Protein AF-A0ABD5DFI3-F1 (afdb_monomer_lite)

Organism: Acinetobacter baumannii (NCBI:txid470)

Structure (mmCIF, N/CA/C/O backbone):
data_AF-A0ABD5DFI3-F1
#
_entry.id   AF-A0ABD5DFI3-F1
#
loop_
_atom_site.group_PDB
_atom_site.id
_atom_site.type_symbol
_atom_site.label_atom_id
_atom_site.label_alt_id
_atom_site.label_comp_id
_atom_site.label_asym_id
_atom_site.label_entity_id
_atom_site.label_seq_id
_atom_site.pdbx_PDB_ins_code
_atom_site.Cartn_x
_atom_site.Cartn_y
_atom_site.Cartn_z
_atom_site.occupancy
_atom_site.B_iso_or_equiv
_atom_site.auth_seq_id
_atom_site.auth_comp_id
_atom_site.auth_asym_id
_atom_site.auth_atom_id
_atom_site.pdbx_PDB_model_num
ATOM 1 N N . LEU A 1 1 ? 15.571 -18.620 -11.914 1.00 42.34 1 LEU A N 1
ATOM 2 C CA . LEU A 1 1 ? 15.713 -17.530 -10.920 1.00 42.34 1 LEU A CA 1
ATOM 3 C C . LEU A 1 1 ? 14.936 -17.949 -9.681 1.00 42.34 1 LEU A C 1
ATOM 5 O O . LEU A 1 1 ? 13.772 -17.595 -9.549 1.00 42.34 1 LEU A O 1
ATOM 9 N N . GLU A 1 2 ? 15.543 -18.783 -8.839 1.00 41.25 2 GLU A N 1
ATOM 10 C CA . GLU A 1 2 ? 14.928 -19.252 -7.592 1.00 41.25 2 GLU A CA 1
ATOM 11 C C . GLU A 1 2 ? 15.443 -18.411 -6.422 1.00 41.25 2 GLU A C 1
ATOM 13 O O . GLU A 1 2 ? 16.641 -18.160 -6.291 1.00 41.25 2 GLU A O 1
ATOM 18 N N . LEU A 1 3 ? 14.510 -17.915 -5.612 1.00 47.12 3 LEU A N 1
ATOM 19 C CA . LEU A 1 3 ? 14.771 -17.099 -4.433 1.00 47.12 3 LEU A CA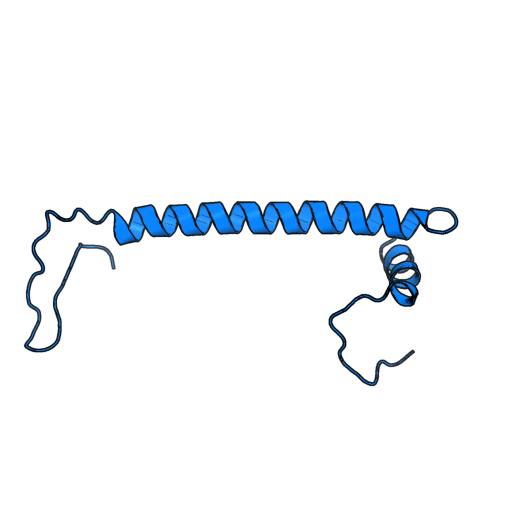 1
ATOM 20 C C . LEU A 1 3 ? 15.040 -18.011 -3.231 1.00 47.12 3 LEU A C 1
ATOM 22 O O . LEU A 1 3 ? 14.130 -18.670 -2.746 1.00 47.12 3 LEU A O 1
ATOM 26 N N . THR A 1 4 ? 16.267 -18.003 -2.712 1.00 48.19 4 THR A N 1
ATOM 27 C CA . THR A 1 4 ? 16.675 -18.743 -1.499 1.00 48.19 4 THR A CA 1
ATOM 28 C C . THR A 1 4 ? 16.353 -18.016 -0.186 1.00 48.19 4 THR A C 1
ATOM 30 O O . THR A 1 4 ? 16.648 -18.525 0.892 1.00 48.19 4 THR A O 1
ATOM 33 N N . ARG A 1 5 ? 15.716 -16.837 -0.235 1.00 53.44 5 ARG A N 1
ATOM 34 C CA . ARG A 1 5 ? 15.254 -16.109 0.955 1.00 53.44 5 ARG A CA 1
ATOM 35 C C . ARG A 1 5 ? 13.968 -15.347 0.644 1.00 53.44 5 ARG A C 1
ATOM 37 O O . ARG A 1 5 ? 13.954 -14.528 -0.274 1.00 53.44 5 ARG A O 1
ATOM 44 N N . TYR A 1 6 ? 12.912 -15.610 1.414 1.00 52.16 6 TYR A N 1
ATOM 45 C CA . TYR A 1 6 ? 11.696 -14.797 1.414 1.00 52.16 6 TYR A CA 1
ATOM 46 C C . TYR A 1 6 ? 12.058 -13.392 1.899 1.00 52.16 6 TYR A C 1
ATOM 48 O O . TYR A 1 6 ? 12.265 -13.168 3.089 1.00 52.16 6 TYR A O 1
ATOM 56 N N . ASP A 1 7 ? 12.187 -12.457 0.965 1.00 55.19 7 ASP A N 1
ATOM 57 C CA . ASP A 1 7 ? 12.292 -11.037 1.263 1.00 55.19 7 ASP A CA 1
ATOM 58 C C . ASP A 1 7 ? 11.010 -10.372 0.767 1.00 55.19 7 ASP A C 1
ATOM 60 O O . ASP A 1 7 ? 10.742 -10.340 -0.434 1.00 55.19 7 ASP A O 1
ATOM 64 N N . ASN A 1 8 ? 10.201 -9.875 1.705 1.00 60.84 8 ASN A N 1
ATOM 65 C CA . ASN A 1 8 ? 8.963 -9.151 1.405 1.00 60.84 8 ASN A CA 1
ATOM 66 C C . ASN A 1 8 ? 9.234 -7.735 0.867 1.00 60.84 8 ASN A C 1
ATOM 68 O O . ASN A 1 8 ? 8.301 -6.975 0.613 1.00 60.84 8 ASN A O 1
ATOM 72 N N . ARG A 1 9 ? 10.507 -7.356 0.691 1.00 65.75 9 ARG A N 1
ATOM 73 C CA . ARG A 1 9 ? 10.909 -6.103 0.060 1.00 65.75 9 ARG A CA 1
ATOM 74 C C . ARG A 1 9 ? 11.125 -6.309 -1.432 1.00 65.75 9 ARG A C 1
ATOM 76 O O . ARG A 1 9 ? 12.019 -7.032 -1.873 1.00 65.75 9 ARG A O 1
ATOM 83 N N . LEU A 1 10 ? 10.342 -5.593 -2.231 1.00 66.50 10 LEU A N 1
ATOM 84 C CA . LEU A 1 10 ? 10.574 -5.491 -3.664 1.00 66.50 10 LEU A CA 1
ATOM 85 C C . LEU A 1 10 ? 11.712 -4.489 -3.922 1.00 66.50 10 LEU A C 1
ATOM 87 O O . LEU A 1 10 ? 11.467 -3.305 -4.146 1.00 66.50 10 LEU A O 1
ATOM 91 N N . LEU A 1 11 ? 12.958 -4.963 -3.838 1.00 71.44 11 LEU A N 1
ATOM 92 C CA . LEU A 1 11 ? 14.156 -4.177 -4.165 1.00 71.44 11 LEU A CA 1
ATOM 93 C C . LEU A 1 11 ? 14.079 -3.639 -5.605 1.00 71.44 11 LEU A C 1
ATOM 95 O O . LEU A 1 11 ? 13.587 -4.346 -6.488 1.00 71.44 11 LEU A O 1
ATOM 99 N N . PHE A 1 12 ? 14.585 -2.422 -5.839 1.00 68.25 12 PHE A N 1
ATOM 100 C CA . PHE A 1 12 ? 14.519 -1.716 -7.131 1.00 68.25 12 PHE A CA 1
ATOM 101 C C . PHE A 1 12 ? 14.942 -2.589 -8.323 1.00 68.25 12 PHE A C 1
ATOM 103 O O . PHE A 1 12 ? 14.229 -2.647 -9.323 1.00 68.25 12 PHE A O 1
ATOM 110 N N . ASP A 1 13 ? 16.009 -3.376 -8.174 1.00 70.19 13 ASP A N 1
ATOM 111 C CA . ASP A 1 13 ? 16.527 -4.263 -9.227 1.00 70.19 13 ASP A CA 1
ATOM 112 C C . ASP A 1 13 ? 15.513 -5.326 -9.691 1.00 70.19 13 ASP A C 1
ATOM 114 O O . ASP A 1 13 ? 15.566 -5.818 -10.817 1.00 70.19 13 ASP A O 1
ATOM 118 N N . ARG A 1 14 ? 14.556 -5.686 -8.829 1.00 80.81 14 ARG A N 1
ATOM 119 C CA . ARG A 1 14 ? 13.495 -6.663 -9.123 1.00 80.81 14 ARG A CA 1
ATOM 120 C C . ARG A 1 14 ? 12.207 -5.999 -9.601 1.00 80.81 14 ARG A C 1
ATOM 122 O O . ARG A 1 14 ? 11.392 -6.664 -10.242 1.00 80.81 14 ARG A O 1
ATOM 129 N N . GLN A 1 15 ? 12.028 -4.706 -9.328 1.00 84.44 15 GLN A N 1
ATOM 130 C CA . GLN A 1 15 ? 10.818 -3.963 -9.679 1.00 84.44 15 GLN A CA 1
ATOM 131 C C . GLN A 1 15 ? 10.595 -3.929 -11.188 1.00 84.44 15 GLN A C 1
ATOM 133 O O . GLN A 1 15 ? 9.467 -4.142 -11.622 1.00 84.44 15 GLN A O 1
ATOM 138 N N . LEU A 1 16 ? 11.652 -3.762 -11.993 1.00 89.06 16 LEU A N 1
ATOM 139 C CA . LEU A 1 16 ? 11.513 -3.733 -13.454 1.00 89.06 16 LEU A CA 1
ATOM 140 C C . LEU A 1 16 ? 10.973 -5.055 -14.012 1.00 89.06 16 LEU A C 1
ATOM 142 O O . LEU A 1 16 ? 10.091 -5.062 -14.868 1.00 89.06 16 LEU A O 1
ATOM 146 N N . SER A 1 17 ? 11.484 -6.187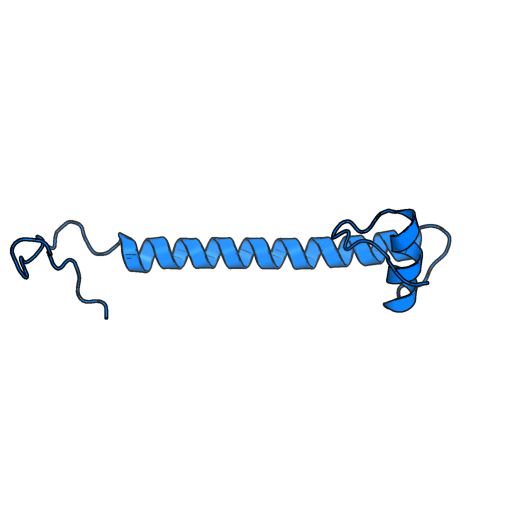 -13.516 1.00 88.44 17 SER A N 1
ATOM 147 C CA . SER A 1 17 ? 11.017 -7.505 -13.954 1.00 88.44 17 SER A CA 1
ATOM 148 C C . SER A 1 17 ? 9.565 -7.748 -13.552 1.00 88.44 17 SER A C 1
ATOM 150 O O . SER A 1 17 ? 8.820 -8.338 -14.333 1.00 88.44 17 SER A O 1
ATOM 152 N N . VAL A 1 18 ? 9.162 -7.310 -12.358 1.00 90.50 18 VAL A N 1
ATOM 153 C CA . VAL A 1 18 ? 7.777 -7.444 -11.894 1.00 90.50 18 VAL A CA 1
ATOM 154 C C . VAL A 1 18 ? 6.848 -6.534 -12.692 1.00 90.50 18 VAL A C 1
ATOM 156 O O . VAL A 1 18 ? 5.840 -7.021 -13.191 1.00 90.50 18 VAL A O 1
ATOM 159 N N . ALA A 1 19 ? 7.221 -5.271 -12.907 1.00 92.81 19 ALA A N 1
ATOM 160 C CA . ALA A 1 19 ? 6.453 -4.324 -13.710 1.00 92.81 19 ALA A CA 1
ATOM 161 C C . ALA A 1 19 ? 6.183 -4.872 -15.120 1.00 92.81 19 ALA A C 1
ATOM 163 O O . ALA A 1 19 ? 5.032 -4.956 -15.541 1.00 92.81 19 ALA A O 1
ATOM 164 N N . ARG A 1 20 ? 7.218 -5.373 -15.806 1.00 91.25 20 ARG A N 1
ATOM 165 C CA . ARG A 1 20 ? 7.060 -5.992 -17.132 1.00 91.25 20 ARG A CA 1
ATOM 166 C C . ARG A 1 20 ? 6.160 -7.227 -17.107 1.00 91.25 20 ARG A C 1
ATOM 168 O O . ARG A 1 20 ? 5.316 -7.386 -17.979 1.00 91.25 20 ARG A O 1
ATOM 175 N N . ARG A 1 21 ? 6.300 -8.098 -16.100 1.00 93.19 21 ARG A N 1
ATOM 176 C CA . ARG A 1 21 ? 5.439 -9.290 -15.944 1.00 93.19 21 ARG A CA 1
ATOM 177 C C . ARG A 1 21 ? 3.977 -8.941 -15.670 1.00 93.19 21 ARG A C 1
ATOM 179 O O . ARG A 1 21 ? 3.106 -9.738 -15.994 1.00 93.19 21 ARG A O 1
ATOM 186 N N . LEU A 1 22 ? 3.725 -7.785 -15.066 1.00 93.38 22 LEU A N 1
ATOM 187 C CA . LEU A 1 22 ? 2.388 -7.248 -14.829 1.00 93.38 22 LEU A CA 1
ATOM 188 C C . LEU A 1 22 ? 1.840 -6.459 -16.032 1.00 93.38 22 LEU A C 1
ATOM 190 O O . LEU A 1 22 ? 0.735 -5.936 -15.946 1.00 93.38 22 LEU A O 1
ATOM 194 N N . GLY A 1 23 ? 2.583 -6.385 -17.142 1.00 95.62 23 GLY A N 1
ATOM 195 C CA . GLY A 1 23 ? 2.155 -5.709 -18.368 1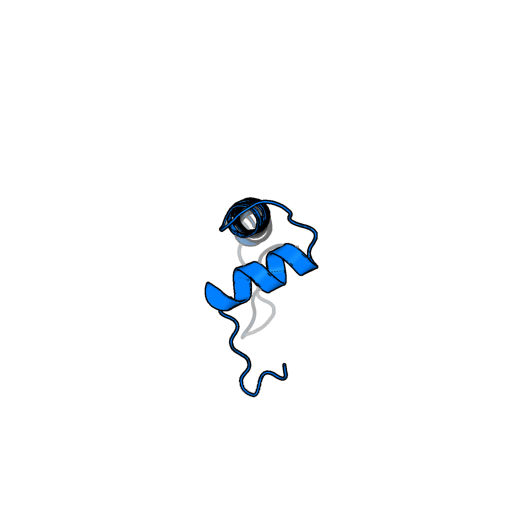.00 95.62 23 GLY A CA 1
ATOM 196 C C . GLY A 1 23 ? 2.389 -4.199 -18.378 1.00 95.62 23 GLY A C 1
ATOM 197 O O . GLY A 1 23 ? 1.843 -3.512 -19.235 1.00 95.62 23 GLY A O 1
ATOM 198 N N . TYR A 1 24 ? 3.187 -3.661 -17.451 1.00 95.62 24 TYR A N 1
ATOM 199 C CA . TYR A 1 24 ? 3.612 -2.266 -17.535 1.00 95.62 24 TYR A CA 1
ATOM 200 C C . TYR A 1 24 ? 4.725 -2.132 -18.578 1.00 95.62 24 TYR A C 1
ATOM 202 O O . TYR A 1 24 ? 5.768 -2.787 -18.491 1.00 95.62 24 TYR A O 1
ATOM 210 N N . GLU A 1 25 ? 4.494 -1.258 -19.551 1.00 93.75 25 GLU A N 1
ATOM 211 C CA . GLU A 1 25 ? 5.396 -0.972 -20.666 1.00 93.75 25 GLU A CA 1
ATOM 212 C C . GLU A 1 25 ? 6.002 0.434 -20.545 1.00 93.75 25 GLU A C 1
ATOM 214 O O . GLU A 1 25 ? 5.532 1.270 -19.765 1.00 93.75 25 GLU A O 1
ATOM 219 N N . GLY A 1 26 ? 7.079 0.677 -21.293 1.00 92.75 26 GLY A N 1
ATOM 220 C CA . GLY A 1 26 ? 7.816 1.940 -21.301 1.00 92.75 26 GLY A CA 1
ATOM 221 C C . GLY A 1 26 ? 9.330 1.754 -21.253 1.00 92.75 26 GLY A C 1
ATOM 222 O O . GLY A 1 26 ? 9.842 0.646 -21.049 1.00 92.75 26 GLY A O 1
ATOM 223 N N . ASP A 1 27 ? 10.039 2.867 -21.412 1.00 92.12 27 ASP A N 1
ATOM 224 C CA . ASP A 1 27 ? 11.497 2.897 -21.462 1.00 92.12 27 ASP A CA 1
ATOM 225 C C . ASP A 1 27 ? 12.111 3.228 -20.101 1.00 92.12 27 ASP A C 1
ATOM 227 O O . ASP A 1 27 ? 11.555 3.968 -19.283 1.00 92.12 27 ASP A O 1
ATOM 231 N N . GLY A 1 28 ? 13.294 2.665 -19.850 1.00 89.00 28 GLY A N 1
ATOM 232 C CA . GLY A 1 28 ? 14.002 2.848 -18.585 1.00 89.00 28 GLY A CA 1
ATOM 233 C C . GLY A 1 28 ? 13.135 2.458 -17.383 1.00 89.00 28 GLY A C 1
ATOM 234 O O . GLY A 1 28 ? 12.731 1.302 -17.249 1.00 89.00 28 GLY A O 1
ATOM 235 N N . ASN A 1 29 ? 12.853 3.434 -16.516 1.00 90.12 29 ASN A N 1
ATOM 236 C CA . ASN A 1 29 ? 12.118 3.235 -15.264 1.00 90.12 29 ASN A CA 1
ATOM 237 C C . ASN A 1 29 ? 10.605 3.489 -15.369 1.00 90.12 29 ASN A C 1
ATOM 239 O O . ASN A 1 29 ? 9.894 3.236 -14.397 1.00 90.12 29 ASN A O 1
ATOM 243 N N . GLN A 1 30 ? 10.085 3.921 -16.523 1.00 94.31 30 GLN A N 1
ATOM 244 C CA . GLN A 1 30 ? 8.654 4.215 -16.691 1.00 94.31 30 GLN A CA 1
ATOM 245 C C . GLN A 1 30 ? 7.720 3.057 -16.277 1.00 94.31 30 GLN A C 1
ATOM 247 O O . GLN A 1 30 ? 6.743 3.318 -15.569 1.00 94.31 30 GLN A O 1
ATOM 252 N N . PRO A 1 31 ? 8.010 1.777 -16.605 1.00 94.06 31 PRO A N 1
ATOM 253 C CA . PRO A 1 31 ? 7.179 0.661 -16.151 1.00 94.06 31 PRO A CA 1
ATOM 254 C C . PRO A 1 31 ? 7.088 0.559 -14.625 1.00 94.06 31 PRO A C 1
ATOM 256 O O . PRO A 1 31 ? 6.032 0.249 -14.075 1.00 94.06 31 PRO A O 1
ATOM 259 N N . ILE A 1 32 ? 8.202 0.827 -13.935 1.00 92.06 32 ILE A N 1
ATOM 260 C CA . ILE A 1 32 ? 8.278 0.788 -12.473 1.00 92.06 32 ILE A CA 1
ATOM 261 C C . ILE A 1 32 ? 7.429 1.912 -11.893 1.00 92.06 32 ILE A C 1
ATOM 263 O O . ILE A 1 32 ? 6.636 1.670 -10.991 1.00 92.06 32 ILE A O 1
ATOM 267 N N . GLU A 1 33 ? 7.570 3.131 -12.410 1.00 93.12 33 GLU A N 1
ATOM 268 C CA . GLU A 1 33 ? 6.836 4.296 -11.914 1.00 93.12 33 GLU A CA 1
ATOM 269 C C . GLU A 1 33 ? 5.321 4.113 -12.048 1.00 93.12 33 GLU A C 1
ATOM 271 O O . GLU A 1 33 ? 4.586 4.353 -11.087 1.00 93.12 33 GLU A O 1
ATOM 276 N N . HIS A 1 34 ? 4.853 3.618 -13.197 1.00 95.62 34 HIS A N 1
ATOM 277 C CA . HIS A 1 34 ? 3.440 3.301 -13.407 1.00 95.62 34 HIS A CA 1
ATOM 278 C C . HIS A 1 34 ? 2.945 2.225 -12.434 1.00 95.62 34 HIS A C 1
ATOM 280 O O . HIS A 1 34 ? 1.942 2.433 -11.746 1.00 95.62 34 HIS A O 1
ATOM 286 N N . MET A 1 35 ? 3.692 1.125 -12.297 1.00 95.06 35 MET A N 1
ATOM 287 C CA . MET A 1 35 ? 3.367 0.057 -11.351 1.00 95.06 35 MET A CA 1
ATOM 288 C C . MET A 1 35 ? 3.304 0.573 -9.908 1.00 95.06 35 MET A C 1
ATOM 290 O O . MET A 1 35 ? 2.353 0.283 -9.181 1.00 95.06 35 MET A O 1
ATOM 294 N N . MET A 1 36 ? 4.295 1.356 -9.479 1.00 94.19 36 MET A N 1
ATOM 295 C CA . MET A 1 36 ? 4.365 1.880 -8.116 1.00 94.19 36 MET A CA 1
ATOM 296 C C . MET A 1 36 ? 3.248 2.893 -7.843 1.00 94.19 36 MET A C 1
ATOM 298 O O . MET A 1 36 ? 2.676 2.888 -6.753 1.00 94.19 36 MET A O 1
ATOM 302 N N . LYS A 1 37 ? 2.872 3.721 -8.826 1.00 95.06 37 LYS A N 1
ATOM 303 C CA . LYS A 1 37 ? 1.737 4.650 -8.711 1.00 95.06 37 LYS A CA 1
ATOM 304 C C . LYS A 1 37 ? 0.419 3.912 -8.483 1.00 95.06 37 LYS A C 1
ATOM 306 O O . LYS A 1 37 ? -0.391 4.336 -7.654 1.00 95.06 37 LYS A O 1
A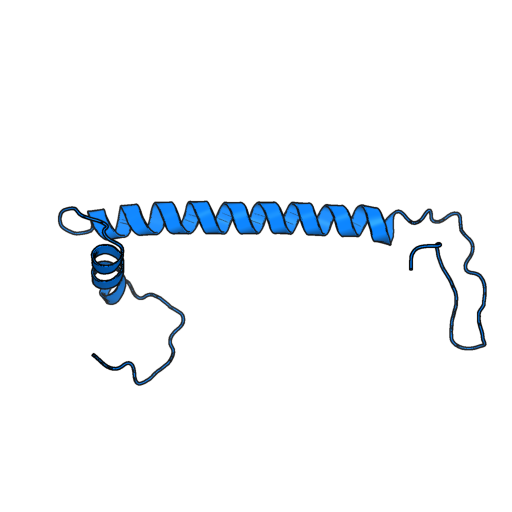TOM 311 N N . ASP A 1 38 ? 0.206 2.808 -9.188 1.00 95.69 38 ASP A N 1
ATOM 312 C CA . ASP A 1 38 ? -0.981 1.971 -9.028 1.00 95.69 38 ASP A CA 1
ATOM 313 C C . ASP A 1 38 ? -0.971 1.238 -7.687 1.00 95.69 38 ASP A C 1
ATOM 315 O O . ASP A 1 38 ? -1.961 1.287 -6.953 1.00 95.69 38 ASP A O 1
ATOM 319 N N . PHE A 1 39 ? 0.174 0.667 -7.311 1.00 93.56 39 PHE A N 1
ATOM 320 C CA . PHE A 1 39 ? 0.381 0.034 -6.012 1.00 93.56 39 PHE A CA 1
ATOM 321 C C . PHE A 1 39 ? 0.049 0.981 -4.851 1.00 93.56 39 PHE A C 1
ATOM 323 O O . PHE A 1 39 ? -0.772 0.648 -3.997 1.00 93.56 39 PHE A O 1
ATOM 330 N N . PHE A 1 40 ? 0.625 2.186 -4.827 1.00 93.00 40 PHE A N 1
ATOM 331 C CA . PHE A 1 40 ? 0.375 3.139 -3.744 1.00 93.00 40 PHE A CA 1
ATOM 332 C C . PHE A 1 40 ? -1.068 3.646 -3.728 1.00 93.00 40 PHE A C 1
ATOM 334 O O . PHE A 1 40 ? -1.624 3.853 -2.649 1.00 93.00 40 PHE A O 1
ATOM 341 N N . ARG A 1 41 ? -1.712 3.794 -4.895 1.00 96.75 41 ARG A N 1
ATOM 342 C CA . ARG A 1 41 ? -3.136 4.147 -4.971 1.00 96.75 41 ARG A CA 1
ATOM 343 C C . ARG A 1 41 ? -4.015 3.074 -4.332 1.00 96.75 41 ARG A C 1
ATOM 345 O O . ARG A 1 41 ? -4.939 3.415 -3.598 1.00 96.75 41 ARG A O 1
ATOM 352 N N . VAL A 1 42 ? -3.743 1.800 -4.604 1.00 96.12 42 VAL A N 1
ATOM 353 C CA . VAL A 1 42 ? -4.505 0.681 -4.032 1.00 96.12 42 VAL A CA 1
ATOM 354 C C . VAL A 1 42 ? -4.248 0.563 -2.533 1.00 96.12 42 VAL A C 1
ATOM 356 O O . VAL A 1 42 ? -5.203 0.550 -1.763 1.00 96.12 42 VAL A O 1
ATOM 359 N N . THR A 1 43 ? -2.985 0.564 -2.106 1.00 95.06 43 THR A N 1
ATOM 360 C CA . THR A 1 43 ? -2.623 0.470 -0.683 1.00 95.06 43 THR A CA 1
ATOM 361 C C . THR A 1 43 ? -3.251 1.600 0.128 1.00 95.06 43 THR A C 1
ATOM 363 O O . THR A 1 43 ? -3.836 1.341 1.175 1.00 95.06 43 THR A O 1
ATOM 366 N N . ARG A 1 44 ? -3.233 2.838 -0.386 1.00 96.56 44 ARG A N 1
ATOM 367 C CA . ARG A 1 44 ? -3.896 3.973 0.266 1.00 96.56 44 ARG A CA 1
ATOM 368 C C . ARG A 1 44 ? -5.399 3.747 0.439 1.00 96.56 44 ARG A C 1
ATOM 370 O O . ARG A 1 44 ? -5.904 3.951 1.535 1.00 96.56 44 ARG A O 1
ATOM 377 N N . ARG A 1 45 ? -6.100 3.290 -0.606 1.00 97.31 45 ARG A N 1
ATOM 378 C CA . ARG A 1 45 ? -7.543 2.990 -0.528 1.00 97.31 45 ARG A CA 1
ATOM 379 C C . ARG A 1 45 ? -7.845 1.909 0.505 1.00 97.31 45 ARG A C 1
ATOM 381 O O . ARG A 1 45 ? -8.813 2.031 1.242 1.00 97.31 45 ARG A O 1
ATOM 388 N N . VAL A 1 46 ? -7.018 0.865 0.575 1.00 97.62 46 VAL A N 1
ATOM 389 C CA . VAL A 1 46 ? -7.158 -0.193 1.588 1.00 97.62 46 VAL A CA 1
ATOM 390 C C . VAL A 1 46 ? -6.967 0.376 2.994 1.00 97.62 46 VAL A C 1
ATOM 392 O O . VAL A 1 46 ? -7.764 0.078 3.877 1.00 97.62 46 VAL A O 1
ATOM 395 N N . SER A 1 47 ? -5.963 1.232 3.204 1.00 96.25 47 SER A N 1
ATOM 396 C CA . SER A 1 47 ? -5.753 1.900 4.493 1.00 96.25 47 SER A CA 1
ATOM 397 C C . SER A 1 47 ? -6.916 2.821 4.875 1.00 96.25 47 SER A C 1
ATOM 399 O O . SER A 1 47 ? -7.340 2.803 6.025 1.00 96.25 47 SER A O 1
ATOM 401 N N . GLU A 1 48 ? -7.463 3.581 3.923 1.00 97.50 48 GLU A N 1
ATOM 402 C CA . GLU A 1 48 ? -8.636 4.443 4.138 1.00 97.50 48 GLU A CA 1
ATOM 403 C C . GLU A 1 48 ? -9.877 3.617 4.513 1.00 97.50 48 GLU A C 1
ATOM 405 O O . GLU A 1 48 ? -10.559 3.936 5.485 1.00 97.50 48 GLU A O 1
ATOM 410 N N . LEU A 1 49 ? -10.138 2.512 3.804 1.00 97.31 49 LEU A N 1
ATOM 411 C CA . LEU A 1 49 ? -11.225 1.583 4.135 1.00 97.31 49 LEU A CA 1
ATOM 412 C C . LEU A 1 49 ? -11.050 0.973 5.526 1.00 97.31 49 LEU A C 1
ATOM 414 O O . LEU A 1 49 ? -12.008 0.913 6.290 1.00 97.31 49 LEU A O 1
ATOM 418 N N . ASN A 1 50 ? -9.833 0.549 5.867 1.00 97.44 50 ASN A N 1
ATOM 419 C CA . ASN A 1 50 ? -9.541 0.000 7.185 1.00 97.44 50 ASN A CA 1
ATOM 420 C C . ASN A 1 50 ? -9.779 1.038 8.290 1.00 97.44 50 ASN A C 1
ATOM 422 O O . ASN A 1 50 ? -10.346 0.702 9.321 1.00 97.44 50 ASN A O 1
ATOM 426 N N . GLN A 1 51 ? -9.402 2.301 8.067 1.00 97.12 51 GLN A N 1
ATOM 427 C CA . GLN A 1 51 ? -9.658 3.372 9.029 1.00 97.12 51 GLN A CA 1
ATOM 428 C C . GLN A 1 51 ? -11.159 3.608 9.236 1.00 97.12 51 GLN A C 1
ATOM 430 O O . GLN A 1 51 ? -11.604 3.714 10.374 1.00 97.12 51 GLN A O 1
ATOM 435 N N . MET A 1 52 ? -11.943 3.651 8.155 1.00 96.81 52 MET A N 1
ATOM 436 C CA . MET A 1 52 ? -13.400 3.794 8.255 1.00 96.81 52 MET A CA 1
ATOM 437 C C . MET A 1 52 ? -14.046 2.592 8.951 1.00 96.81 52 MET A C 1
ATOM 439 O O . MET A 1 52 ? -14.975 2.761 9.733 1.00 96.81 52 MET A O 1
ATOM 443 N N . LEU A 1 53 ? -13.543 1.381 8.701 1.00 95.94 53 LEU A N 1
ATOM 444 C CA . LEU A 1 53 ? -14.022 0.172 9.366 1.00 95.94 53 LEU A CA 1
ATOM 445 C C . LEU A 1 53 ? -13.731 0.198 10.872 1.00 95.94 53 LEU A C 1
ATOM 447 O O . LEU A 1 53 ? -14.600 -0.146 11.666 1.00 95.94 53 LEU A O 1
ATOM 451 N N . LEU A 1 54 ? -12.530 0.626 11.265 1.00 94.12 54 LEU A N 1
ATOM 452 C CA . LEU A 1 54 ? -12.177 0.785 12.675 1.00 94.12 54 LEU A CA 1
ATOM 453 C C . LEU A 1 54 ? -13.053 1.839 13.352 1.00 94.12 54 LEU A C 1
ATOM 455 O O . LEU A 1 54 ? -13.552 1.583 14.441 1.00 94.12 54 LEU A O 1
ATOM 459 N N . GLN A 1 55 ? -13.315 2.962 12.681 1.00 92.12 55 GLN A N 1
ATOM 460 C CA . GLN A 1 55 ? -14.236 3.975 13.192 1.00 92.12 55 GLN A CA 1
ATOM 461 C C . GLN A 1 55 ? -15.653 3.411 13.384 1.00 92.12 55 GLN A C 1
ATOM 463 O O . GLN A 1 55 ? -16.262 3.625 14.427 1.00 92.12 55 GLN A O 1
ATOM 468 N N . LEU A 1 56 ? -16.163 2.635 12.422 1.00 89.62 56 LEU A N 1
ATOM 469 C CA . LEU A 1 56 ? -17.464 1.976 12.555 1.00 89.62 56 LEU A CA 1
ATOM 470 C C . LEU A 1 56 ? -17.506 1.028 13.762 1.00 89.62 56 LEU A C 1
ATOM 472 O O . LEU A 1 56 ? -18.525 0.953 14.442 1.00 89.62 56 LEU A O 1
ATOM 476 N N . PHE A 1 57 ? -16.421 0.301 14.039 1.00 88.38 57 PHE A N 1
ATOM 477 C CA . PHE A 1 57 ? -16.343 -0.556 15.221 1.00 88.38 57 PHE A CA 1
ATOM 478 C C . PHE A 1 57 ? -16.256 0.237 16.520 1.00 88.38 57 PHE A C 1
ATOM 480 O O . PHE A 1 57 ? -16.911 -0.146 17.484 1.00 88.38 57 PHE A O 1
ATOM 487 N N . GLU A 1 58 ? -15.504 1.336 16.561 1.00 83.94 58 GLU A N 1
ATOM 488 C CA . GLU A 1 58 ? -15.496 2.235 17.718 1.00 83.94 58 GLU A CA 1
ATOM 489 C C . GLU A 1 58 ? -16.911 2.753 18.005 1.00 83.94 58 GLU A C 1
ATOM 491 O O . GLU A 1 58 ? -17.377 2.663 19.136 1.00 83.94 58 GLU A O 1
ATOM 496 N N . GLU A 1 59 ? -17.645 3.192 16.984 1.00 81.62 59 GLU A N 1
ATOM 497 C CA . GLU A 1 59 ? -19.031 3.642 17.138 1.00 81.62 59 GLU A CA 1
ATOM 498 C C . GLU A 1 59 ? -19.965 2.493 17.558 1.00 81.62 59 GLU A C 1
ATOM 500 O O . GLU A 1 59 ? -20.702 2.617 18.529 1.00 81.62 59 GLU A O 1
ATOM 505 N N . ALA A 1 60 ? -19.930 1.341 16.888 1.00 79.31 60 ALA A N 1
ATOM 506 C CA . ALA A 1 60 ? -20.860 0.246 17.171 1.00 79.31 60 ALA A CA 1
ATOM 507 C C . ALA A 1 60 ? -20.599 -0.460 18.515 1.00 79.31 60 ALA A C 1
ATOM 509 O O . ALA A 1 60 ? -21.540 -0.938 19.148 1.00 79.31 60 ALA A O 1
ATOM 510 N N . ILE A 1 61 ? -19.334 -0.556 18.938 1.00 72.31 61 ILE A N 1
ATOM 511 C CA . ILE A 1 61 ? -18.927 -1.296 20.142 1.00 72.31 61 ILE A CA 1
ATOM 512 C C . ILE A 1 61 ? -18.804 -0.359 21.348 1.00 72.31 61 ILE A C 1
ATOM 514 O O . ILE A 1 61 ? -19.261 -0.712 22.433 1.00 72.31 61 ILE A O 1
ATOM 518 N N . LEU A 1 62 ? -18.199 0.825 21.193 1.00 64.88 62 LEU A N 1
ATOM 519 C CA . LEU A 1 62 ? -17.937 1.742 22.312 1.00 64.88 62 LEU A CA 1
ATOM 520 C C . LEU A 1 62 ? -19.038 2.789 22.508 1.00 64.88 62 LEU A C 1
ATOM 522 O O . LEU A 1 62 ? -19.144 3.319 23.611 1.00 64.88 62 LEU A O 1
ATOM 526 N N . ALA A 1 63 ? -19.891 3.060 21.510 1.00 59.84 63 ALA A N 1
ATOM 527 C CA . ALA A 1 63 ? -21.069 3.916 21.706 1.00 59.84 63 ALA A CA 1
ATOM 528 C C . ALA A 1 63 ? -22.276 3.169 22.305 1.00 59.84 63 ALA A C 1
ATOM 530 O O . ALA A 1 63 ? -23.382 3.715 22.332 1.00 59.84 63 ALA A 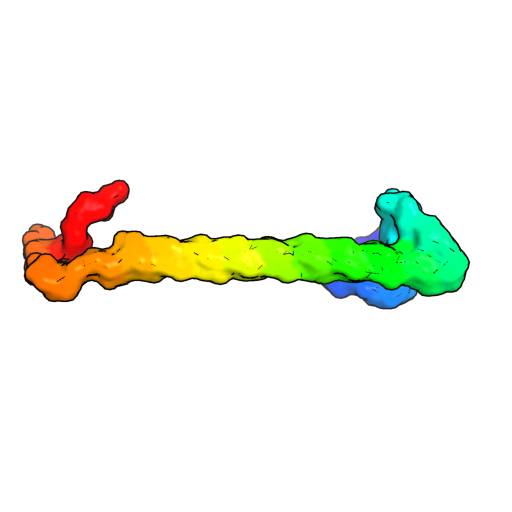O 1
ATOM 531 N N . LEU A 1 64 ? -22.078 1.950 22.831 1.00 58.03 64 LEU A N 1
ATOM 532 C CA . LEU A 1 64 ? -22.978 1.368 23.827 1.00 58.03 64 LEU A CA 1
ATOM 533 C C . LEU A 1 64 ? -22.990 2.312 25.034 1.00 58.03 64 LEU A C 1
ATOM 535 O O . LEU A 1 64 ? -22.100 2.283 25.880 1.00 58.03 64 LEU A O 1
ATOM 539 N N . THR A 1 65 ? -23.984 3.197 25.027 1.00 56.56 65 THR A N 1
ATOM 540 C CA . THR A 1 65 ? -24.245 4.282 25.974 1.00 56.56 65 THR A CA 1
ATOM 541 C C . THR A 1 65 ? -23.751 3.968 27.383 1.00 56.56 65 THR A C 1
ATOM 543 O O . THR A 1 65 ? -24.181 2.981 27.984 1.00 56.56 65 THR A O 1
ATOM 546 N N . GLU A 1 66 ? -22.914 4.854 27.932 1.00 56.06 66 GLU A N 1
ATOM 547 C CA . GLU A 1 66 ? -22.419 4.816 29.320 1.00 56.06 66 GLU A CA 1
ATOM 548 C C . GLU A 1 66 ? -23.545 4.719 30.372 1.00 56.06 66 GLU A C 1
ATOM 550 O O . GLU A 1 66 ? -23.290 4.364 31.523 1.00 56.06 66 GLU A O 1
ATOM 555 N N . ASP A 1 67 ? -24.791 4.984 29.971 1.00 55.72 67 ASP A N 1
ATOM 556 C CA . ASP A 1 67 ? -25.988 4.920 30.807 1.00 55.72 67 ASP A CA 1
ATOM 557 C C . ASP A 1 67 ? -26.483 3.496 31.115 1.00 55.72 67 ASP A C 1
ATOM 559 O O . ASP A 1 67 ? -27.264 3.315 32.058 1.00 55.72 67 ASP A O 1
ATOM 563 N N . GLU A 1 68 ? -26.044 2.459 30.388 1.00 61.62 68 GLU A N 1
ATOM 564 C CA . GLU A 1 68 ? -26.429 1.086 30.732 1.00 61.62 68 GLU A CA 1
ATOM 565 C C . GLU A 1 68 ? -25.519 0.542 31.844 1.00 61.62 68 GLU A C 1
ATOM 567 O O . GLU A 1 68 ? -24.423 0.024 31.611 1.00 61.62 68 GLU A O 1
ATOM 572 N N . LYS A 1 69 ? -25.981 0.674 33.095 1.00 67.00 69 LYS A N 1
ATOM 573 C CA . LYS A 1 69 ? -25.295 0.095 34.258 1.00 67.00 69 LYS A CA 1
ATOM 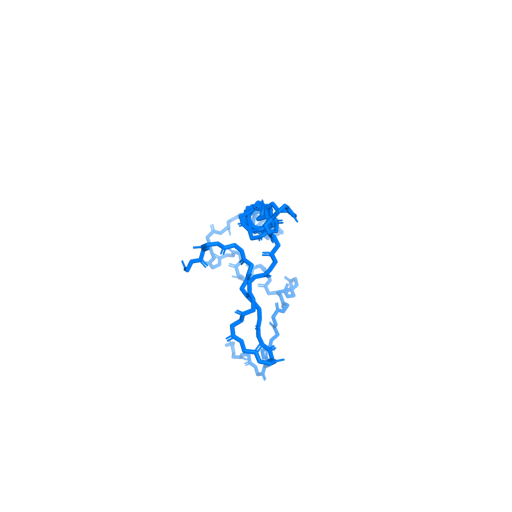574 C C . LYS A 1 69 ? -25.060 -1.406 34.027 1.00 67.00 69 LYS A C 1
ATOM 576 O O . LYS A 1 69 ? -26.033 -2.119 33.766 1.00 67.00 69 LYS A O 1
ATOM 581 N N . PRO A 1 70 ? -23.810 -1.897 34.156 1.00 73.50 70 PRO A N 1
ATOM 582 C CA . PRO A 1 70 ? -23.501 -3.301 33.934 1.00 73.50 70 PRO A CA 1
ATOM 583 C C . PRO A 1 70 ? -24.362 -4.206 34.817 1.00 73.50 70 PRO A C 1
ATOM 585 O O . PRO A 1 70 ? -24.481 -3.981 36.025 1.00 73.50 70 PRO A O 1
ATOM 588 N N . ARG A 1 71 ? -24.970 -5.227 34.209 1.00 78.88 71 ARG A N 1
ATOM 589 C CA . ARG A 1 71 ? -25.747 -6.248 34.922 1.00 78.88 71 ARG A CA 1
ATOM 590 C C . ARG A 1 71 ? -24.808 -7.394 35.310 1.00 78.88 71 ARG A C 1
ATOM 592 O O . ARG A 1 71 ? -24.180 -7.955 34.414 1.00 78.88 71 ARG A O 1
ATOM 599 N N . PRO A 1 72 ? -24.672 -7.744 36.600 1.00 83.06 72 PRO A N 1
ATOM 600 C CA . PRO A 1 72 ? -23.811 -8.852 37.004 1.00 83.06 72 PRO A CA 1
ATOM 601 C C . PRO A 1 72 ? -24.350 -10.175 36.443 1.00 83.06 72 PRO A C 1
ATOM 603 O O . PRO A 1 72 ? -25.560 -10.407 36.481 1.00 83.06 72 PRO A O 1
ATOM 606 N N . ILE A 1 73 ? -23.457 -11.009 35.901 1.00 83.44 73 ILE A N 1
ATOM 607 C CA . ILE A 1 73 ? -23.767 -12.380 35.465 1.00 83.44 73 ILE A CA 1
ATOM 608 C C . ILE A 1 73 ? -23.356 -13.354 36.577 1.00 83.44 73 ILE A C 1
ATOM 610 O O . ILE A 1 73 ? -24.169 -14.176 36.995 1.00 83.44 73 ILE A O 1
ATOM 614 N N . ASP A 1 74 ? -22.131 -13.212 37.086 1.00 86.75 74 ASP A N 1
ATOM 615 C CA . ASP A 1 74 ? -21.575 -13.960 38.217 1.00 86.75 74 ASP A CA 1
ATOM 616 C C . ASP A 1 74 ? -20.482 -13.130 38.933 1.00 86.75 74 ASP A C 1
ATOM 618 O O . ASP A 1 74 ? -20.399 -11.912 38.736 1.00 86.75 74 ASP A O 1
ATOM 622 N N . ASP A 1 75 ? -19.687 -13.773 39.795 1.00 87.81 75 ASP A N 1
ATOM 623 C CA . ASP A 1 75 ? -18.634 -13.123 40.589 1.00 87.81 75 ASP A CA 1
ATOM 624 C C . ASP A 1 75 ? -17.491 -12.551 39.726 1.00 87.81 75 ASP A C 1
ATOM 626 O O . ASP A 1 75 ? -16.821 -11.607 40.152 1.00 87.81 75 ASP A O 1
ATOM 630 N N . ASP A 1 76 ? -17.298 -13.072 38.509 1.00 88.06 76 ASP A N 1
ATOM 631 C CA . ASP A 1 76 ? -16.183 -12.731 37.620 1.00 88.06 76 ASP A CA 1
ATOM 632 C C . ASP A 1 76 ? -16.626 -11.921 36.381 1.00 88.06 76 ASP A C 1
ATOM 634 O O . ASP A 1 76 ? -15.807 -11.231 35.765 1.00 88.06 76 ASP A O 1
ATOM 638 N N . PHE A 1 77 ? -17.913 -11.958 36.007 1.00 80.88 77 PHE A N 1
ATOM 639 C CA . PHE A 1 77 ? -18.423 -11.398 34.752 1.00 80.88 77 PHE A CA 1
ATOM 640 C C . PHE A 1 77 ? -19.598 -10.420 34.914 1.00 80.88 77 PHE A C 1
ATOM 642 O O . PHE A 1 77 ? -20.521 -10.587 35.716 1.00 80.88 77 PHE A O 1
ATOM 649 N N . GLN A 1 78 ? -19.611 -9.397 34.051 1.00 80.00 78 GLN A N 1
ATOM 650 C CA . GLN A 1 78 ? -20.674 -8.391 33.959 1.00 80.00 78 GLN A CA 1
ATOM 651 C C . GLN A 1 78 ? -21.086 -8.155 32.500 1.00 80.00 78 GLN A C 1
ATOM 653 O O . GLN A 1 78 ? -20.240 -8.056 31.613 1.00 80.00 78 GLN A O 1
ATOM 658 N N . LEU A 1 79 ? -22.390 -8.016 32.261 1.00 79.19 79 LEU A N 1
ATOM 659 C CA . LEU A 1 79 ? -22.978 -7.712 30.959 1.00 79.19 79 LEU A CA 1
ATOM 660 C C . LEU A 1 79 ? -23.075 -6.194 30.752 1.00 79.19 79 LEU A C 1
ATOM 662 O O . LEU A 1 79 ? -23.684 -5.503 31.572 1.00 79.19 79 LEU A O 1
ATOM 666 N N . ARG A 1 80 ? -22.549 -5.687 29.631 1.00 72.38 80 ARG A N 1
ATOM 667 C CA . ARG A 1 80 ? -22.787 -4.322 29.132 1.00 72.38 80 ARG A CA 1
ATOM 668 C C . ARG A 1 80 ? -23.348 -4.380 27.716 1.00 72.38 80 ARG A C 1
ATOM 670 O O . ARG A 1 80 ? -22.782 -5.073 26.876 1.00 72.38 80 ARG A O 1
ATOM 677 N N . GLY A 1 81 ? -24.410 -3.626 27.443 1.00 69.62 81 GLY A N 1
ATOM 678 C CA . GLY A 1 81 ? -25.042 -3.618 26.130 1.00 69.62 81 GLY A CA 1
ATOM 679 C C . GLY A 1 81 ? -25.943 -4.824 25.862 1.00 69.62 81 GLY A C 1
ATOM 680 O O . GLY A 1 81 ? -26.244 -5.639 26.738 1.00 69.62 81 GLY A O 1
ATOM 681 N N . THR A 1 82 ? -26.377 -4.929 24.604 1.00 65.56 82 THR A N 1
ATOM 682 C CA . THR A 1 82 ? -27.296 -5.973 24.109 1.00 65.56 82 THR A CA 1
ATOM 683 C C . THR A 1 82 ? -26.823 -6.663 22.825 1.00 65.56 82 THR A C 1
ATOM 685 O O . THR A 1 82 ? -27.552 -7.500 22.294 1.00 65.56 82 THR A O 1
ATOM 688 N N . LEU A 1 83 ? -25.627 -6.343 22.316 1.00 54.66 83 LEU A N 1
ATOM 689 C CA . LEU A 1 83 ? -25.126 -6.925 21.069 1.00 54.66 83 LEU A CA 1
ATOM 690 C C . LEU A 1 83 ? -24.556 -8.335 21.306 1.00 54.66 83 LEU A C 1
ATOM 692 O O . LEU A 1 83 ? -23.639 -8.505 22.110 1.00 54.66 83 LEU A O 1
ATOM 696 N N . ILE A 1 84 ? -25.118 -9.314 20.592 1.00 48.28 84 ILE A N 1
ATOM 697 C CA . ILE A 1 84 ? -24.615 -10.687 20.413 1.00 48.28 84 ILE A CA 1
ATOM 698 C C . ILE A 1 84 ? -23.987 -10.766 19.024 1.00 48.28 84 ILE A C 1
ATOM 700 O O . ILE A 1 84 ? -24.624 -10.230 18.085 1.00 48.28 84 ILE A O 1
#

Radius of gyration: 24.17 Å; chains: 1; bounding box: 44×24×62 Å

pLDDT: mean 80.74, std 16.29, range [41.25, 97.62]

Secondary structure (DSSP, 8-state):
---SS---S--HHHHHHHHHHTT---STTHHHHHHHHHHHHHHHHHHHHHHHHHHHHIIIII-S-TTSPPEE-SSS-EE-SS--

Sequence (84 aa):
LELTRYDNRLLFDRQLSVARRLGYEGDGNQPIEHMMKDFFRVTRRVSELNQMLLQLFEEAILALTEDEKPRPIDDDFQLRGTLI

Foldseek 3Di:
DDDPDDDPDCPPVNLVVVLVVVVQDDPDCNSSVVVVVVVVVVVVVVVVVVVVVVVVCCCVPVVLPPPFDWDDPDPVDTDGDDDD

InterPro domains:
  IPR010043 Bifunctional uridylyltransferase/uridylyl-removing enzyme [PTHR47320] (3-84)
  IPR013546 PII-uridylyltransferase/Glutamine-synthetase adenylyltransferase [PF08335] (5-54)